Protein AF-A0A3D5BVD9-F1 (afdb_monomer_lite)

Sequence (93 aa):
MIRDKSKILLFALCLVNIFMVFKIFDEESGIPAYKDLRLKIEGVQASIDDIDAQNRQLSSEIRVLKRDEKYVQRLIKRELCYVADNEIMYIVK

Foldseek 3Di:
DVVVVVVVVVVVVVVVVVVVVVVQVPPPHHPVVVVVVVVVVVVVVVVVVVVVVVVVVVVVVVVVCVVCPVVVVVVCCPPVVDDPPPDDDDDDD

Structure (mmCIF, N/CA/C/O backbone):
data_AF-A0A3D5BVD9-F1
#
_entry.id   AF-A0A3D5BVD9-F1
#
loop_
_atom_site.group_PDB
_atom_site.id
_atom_site.type_symbol
_atom_site.label_atom_id
_atom_site.label_alt_id
_atom_site.label_comp_id
_atom_site.label_asym_id
_atom_site.label_entity_id
_atom_site.label_seq_id
_atom_site.pdbx_PDB_ins_code
_atom_site.Cartn_x
_atom_site.Cartn_y
_atom_site.Cartn_z
_atom_site.occupancy
_atom_site.B_iso_or_equiv
_atom_site.auth_seq_id
_atom_site.auth_comp_id
_atom_site.auth_asym_id
_atom_site.auth_atom_id
_atom_site.pdbx_PDB_model_num
ATOM 1 N N . MET A 1 1 ? 25.783 9.316 -59.376 1.00 47.81 1 MET A N 1
ATOM 2 C CA . MET A 1 1 ? 26.458 9.396 -58.058 1.00 47.81 1 MET A CA 1
ATOM 3 C C . MET A 1 1 ? 25.600 9.972 -56.917 1.00 47.81 1 MET A C 1
ATOM 5 O O . MET A 1 1 ? 26.022 9.884 -55.774 1.00 47.81 1 MET A O 1
ATOM 9 N N . ILE A 1 2 ? 24.408 10.542 -57.174 1.00 54.06 2 ILE A N 1
ATOM 10 C CA . ILE A 1 2 ? 23.504 11.061 -56.116 1.00 54.06 2 ILE A CA 1
ATOM 11 C C . ILE A 1 2 ? 22.648 9.935 -55.498 1.00 54.06 2 ILE A C 1
ATOM 13 O O . ILE A 1 2 ? 22.400 9.930 -54.298 1.00 54.06 2 ILE A O 1
ATOM 17 N N . ARG A 1 3 ? 22.287 8.921 -56.300 1.00 55.56 3 ARG A N 1
ATOM 18 C CA . ARG A 1 3 ? 21.415 7.802 -55.897 1.00 55.56 3 ARG A CA 1
ATOM 19 C C . ARG A 1 3 ? 22.007 6.889 -54.809 1.00 55.56 3 ARG A C 1
ATOM 21 O O . ARG A 1 3 ? 21.241 6.318 -54.044 1.00 55.56 3 ARG A O 1
ATOM 28 N N . ASP A 1 4 ? 23.334 6.784 -54.704 1.00 60.53 4 ASP A N 1
ATOM 29 C CA . ASP A 1 4 ? 23.999 6.019 -53.633 1.00 60.53 4 ASP A CA 1
ATOM 30 C C . ASP A 1 4 ? 24.043 6.776 -52.302 1.00 60.53 4 ASP A C 1
ATOM 32 O O . ASP A 1 4 ? 23.830 6.179 -51.249 1.00 60.53 4 ASP A O 1
ATOM 36 N N . LYS A 1 5 ? 24.206 8.107 -52.331 1.00 65.44 5 LYS A N 1
ATOM 37 C CA . LYS A 1 5 ? 24.187 8.933 -51.112 1.00 65.44 5 LYS A CA 1
ATOM 38 C C . LYS A 1 5 ? 22.823 8.887 -50.418 1.00 65.44 5 LYS A C 1
ATOM 40 O O . LYS A 1 5 ? 22.763 8.828 -49.194 1.00 65.44 5 LYS A O 1
ATOM 45 N N . SER A 1 6 ? 21.736 8.838 -51.192 1.00 70.94 6 SER A N 1
ATOM 46 C CA . SER A 1 6 ? 20.370 8.696 -50.669 1.00 70.94 6 SER A CA 1
ATOM 47 C C . SER A 1 6 ? 20.137 7.349 -49.979 1.00 70.94 6 SER A C 1
ATOM 49 O O . SER A 1 6 ? 19.455 7.301 -48.962 1.00 70.94 6 SER A O 1
ATOM 51 N N . LYS A 1 7 ? 20.726 6.260 -50.493 1.00 80.19 7 LYS A N 1
ATOM 52 C CA . LYS A 1 7 ? 20.629 4.929 -49.872 1.00 80.19 7 LYS A CA 1
ATOM 53 C C . LYS A 1 7 ? 21.407 4.856 -48.563 1.00 80.19 7 LYS A C 1
ATOM 55 O O . LYS A 1 7 ? 20.913 4.273 -47.609 1.00 80.19 7 LYS A O 1
ATOM 60 N N . ILE A 1 8 ? 22.583 5.482 -48.506 1.00 82.94 8 ILE A N 1
ATOM 61 C CA . ILE A 1 8 ? 23.392 5.567 -47.281 1.00 82.94 8 ILE A CA 1
ATOM 62 C C . ILE A 1 8 ? 22.663 6.392 -46.215 1.00 82.94 8 ILE A C 1
ATOM 64 O O . ILE A 1 8 ? 22.608 5.980 -45.061 1.00 82.94 8 ILE A O 1
ATOM 68 N N . LEU A 1 9 ? 22.044 7.514 -46.601 1.00 83.62 9 LEU A N 1
ATOM 69 C CA . LEU A 1 9 ? 21.216 8.320 -45.698 1.00 83.62 9 LEU A CA 1
ATOM 70 C C . LEU A 1 9 ? 19.992 7.551 -45.191 1.00 83.62 9 LEU A C 1
ATOM 72 O O . LEU A 1 9 ? 19.715 7.582 -43.997 1.00 83.62 9 LEU A O 1
ATOM 76 N N . LEU A 1 10 ? 19.291 6.827 -46.067 1.00 85.50 10 LEU A N 1
ATOM 77 C CA . LEU A 1 10 ? 18.168 5.974 -45.667 1.00 85.50 10 LEU A CA 1
ATOM 78 C C . LEU A 1 10 ? 18.616 4.850 -44.729 1.00 85.50 10 LEU A C 1
ATOM 80 O O . LEU A 1 10 ? 17.950 4.583 -43.735 1.00 85.50 10 LEU A O 1
ATOM 84 N N . PHE A 1 11 ? 19.760 4.227 -45.005 1.00 88.12 11 PHE A N 1
ATOM 85 C CA . PHE A 1 11 ? 20.313 3.176 -44.159 1.00 88.12 11 PHE A CA 1
ATOM 86 C C . PHE A 1 11 ? 20.719 3.708 -42.779 1.00 88.12 11 PHE A C 1
ATOM 88 O O . PHE A 1 11 ? 20.383 3.100 -41.767 1.00 88.12 11 PHE A O 1
ATOM 95 N N . ALA A 1 12 ? 21.362 4.878 -42.726 1.00 86.81 12 ALA A N 1
ATOM 96 C CA . ALA A 1 12 ? 21.687 5.557 -41.476 1.00 86.81 12 ALA A CA 1
ATOM 97 C C . ALA A 1 12 ? 20.421 5.934 -40.686 1.00 86.81 12 ALA A C 1
ATOM 99 O O . ALA A 1 12 ? 20.367 5.723 -39.476 1.00 86.81 12 ALA A O 1
ATOM 100 N N . LEU A 1 13 ? 19.374 6.420 -41.362 1.00 87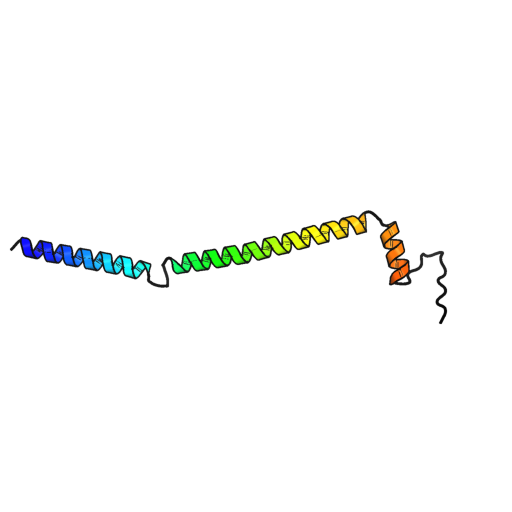.75 13 LEU A N 1
ATOM 101 C CA . LEU A 1 13 ? 18.091 6.749 -40.736 1.00 87.75 13 LEU A CA 1
ATOM 102 C C . LEU A 1 13 ? 17.384 5.501 -40.179 1.00 87.75 13 LEU A C 1
ATOM 104 O O . LEU A 1 13 ? 16.831 5.548 -39.079 1.00 87.75 13 LEU A O 1
ATOM 108 N N . CYS A 1 14 ? 17.435 4.381 -40.907 1.00 88.38 14 CYS A N 1
ATOM 109 C CA . CYS A 1 14 ? 16.941 3.087 -40.435 1.00 88.38 14 CYS A CA 1
ATOM 110 C C . CYS A 1 14 ? 17.717 2.599 -39.210 1.00 88.38 14 CYS A C 1
ATOM 112 O O . CYS A 1 14 ? 17.097 2.172 -38.240 1.00 88.38 14 CYS A O 1
ATOM 114 N N . LEU A 1 15 ? 19.048 2.702 -39.219 1.00 89.06 15 LEU A N 1
ATOM 115 C CA . LEU A 1 15 ? 19.894 2.327 -38.083 1.00 89.06 15 LEU A CA 1
ATOM 116 C C . LEU A 1 15 ? 19.560 3.139 -36.829 1.00 89.06 15 LEU A C 1
ATOM 118 O O . LEU A 1 15 ? 19.419 2.564 -35.754 1.00 89.06 15 LEU A O 1
ATOM 122 N N . VAL A 1 16 ? 19.372 4.454 -36.970 1.00 87.50 16 VAL A N 1
ATOM 123 C CA . VAL A 1 16 ? 18.982 5.330 -35.854 1.00 87.50 16 VAL A CA 1
ATOM 124 C C . VAL A 1 16 ? 17.589 4.980 -35.333 1.00 87.50 16 VAL A C 1
ATOM 126 O O . VAL A 1 16 ? 17.406 4.913 -34.123 1.00 87.50 16 VAL A O 1
ATOM 129 N N . ASN A 1 17 ? 16.620 4.705 -36.211 1.00 86.81 17 ASN A N 1
ATOM 130 C CA . ASN A 1 17 ? 15.279 4.281 -35.791 1.00 86.81 17 ASN A CA 1
ATOM 131 C C . ASN A 1 17 ? 15.311 2.958 -35.022 1.00 86.81 17 ASN A C 1
ATOM 133 O O . ASN A 1 17 ? 14.712 2.849 -33.957 1.00 86.81 17 ASN A O 1
ATOM 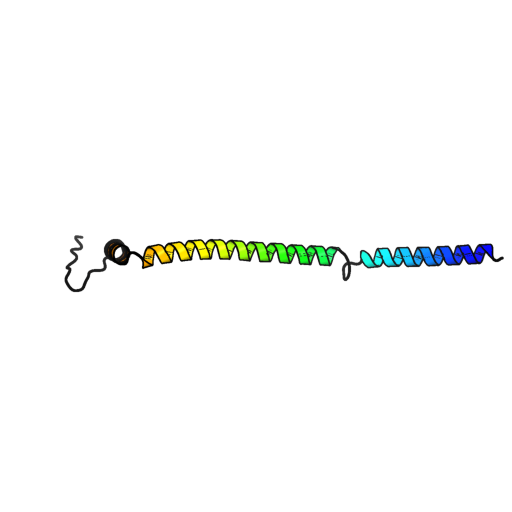137 N N . ILE A 1 18 ? 16.046 1.971 -35.535 1.00 85.25 18 ILE A N 1
ATOM 138 C CA . ILE A 1 18 ? 16.221 0.673 -34.880 1.00 85.25 18 ILE A CA 1
ATOM 139 C C . ILE A 1 18 ? 16.885 0.861 -33.514 1.00 85.25 18 ILE A C 1
ATOM 141 O O . ILE A 1 18 ? 16.403 0.321 -32.523 1.00 85.25 18 ILE A O 1
ATOM 145 N N . PHE A 1 19 ? 17.935 1.680 -33.435 1.00 83.06 19 PHE A N 1
ATOM 146 C CA . PHE A 1 19 ? 18.602 2.010 -32.178 1.00 83.06 19 PHE A CA 1
ATOM 147 C C . PHE A 1 19 ? 17.659 2.694 -31.175 1.00 83.06 19 PHE A C 1
ATOM 149 O O . PHE A 1 19 ? 17.679 2.366 -29.992 1.00 83.06 19 PHE A O 1
ATOM 156 N N . MET A 1 20 ? 16.786 3.592 -31.642 1.00 78.31 20 MET A N 1
ATOM 157 C CA . MET A 1 20 ? 15.767 4.241 -30.811 1.00 78.31 20 MET A CA 1
ATOM 158 C C . MET A 1 20 ? 14.762 3.233 -30.248 1.00 78.31 20 MET A C 1
ATOM 160 O O . MET A 1 20 ? 14.438 3.281 -29.065 1.00 78.31 20 MET A O 1
ATOM 164 N N . VAL A 1 21 ? 14.303 2.294 -31.081 1.00 77.12 21 VAL A N 1
ATOM 165 C CA . VAL A 1 21 ? 13.391 1.226 -30.657 1.00 77.12 21 VAL A CA 1
ATOM 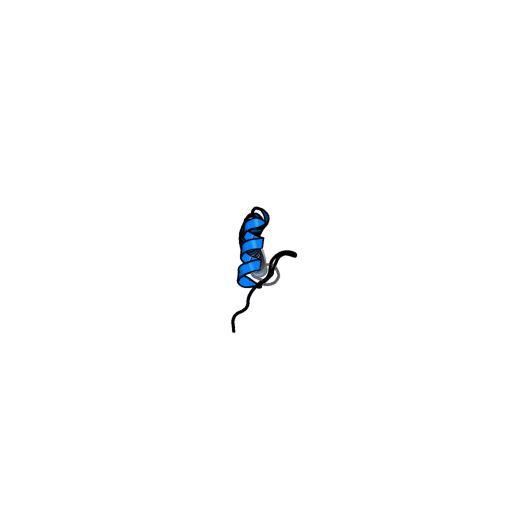166 C C . VAL A 1 21 ? 14.077 0.313 -29.644 1.00 77.12 21 VAL A C 1
ATOM 168 O O . VAL A 1 21 ? 13.497 0.046 -28.599 1.00 77.12 21 VAL A O 1
ATOM 171 N N . PHE A 1 22 ? 15.325 -0.100 -29.879 1.00 74.31 22 PHE A N 1
ATOM 172 C CA . PHE A 1 22 ? 16.084 -0.896 -28.907 1.00 74.31 22 PHE A CA 1
ATOM 173 C C . PHE A 1 22 ? 16.281 -0.168 -27.577 1.00 74.31 22 PHE A C 1
ATOM 175 O O . PHE A 1 22 ? 16.150 -0.788 -26.529 1.00 74.31 22 PHE A O 1
ATOM 182 N N . LYS A 1 23 ? 16.511 1.150 -27.600 1.00 71.00 23 LYS A N 1
ATOM 183 C CA . LYS A 1 23 ? 16.608 1.959 -26.380 1.00 71.00 23 LYS A CA 1
ATOM 184 C C . LYS A 1 23 ? 15.306 2.017 -25.576 1.00 71.00 23 LYS A C 1
ATOM 186 O O . LYS A 1 23 ? 15.367 2.093 -24.358 1.00 71.00 23 LYS A O 1
ATOM 191 N N . ILE A 1 24 ? 14.144 1.929 -26.226 1.00 65.75 24 ILE A N 1
ATOM 192 C CA . ILE A 1 24 ? 12.834 1.837 -25.550 1.00 65.75 24 ILE A CA 1
ATOM 193 C C . ILE A 1 24 ? 12.639 0.471 -24.869 1.00 65.75 24 ILE A C 1
ATOM 195 O O . ILE A 1 24 ? 11.894 0.371 -23.893 1.00 65.75 24 ILE A O 1
ATOM 199 N N . PHE A 1 25 ? 13.302 -0.574 -25.370 1.00 64.69 25 PHE A N 1
ATOM 200 C CA . PHE A 1 25 ? 13.324 -1.901 -24.748 1.00 64.69 25 PHE A CA 1
ATOM 201 C C . PHE A 1 25 ? 14.410 -2.051 -23.670 1.00 64.69 25 PHE A C 1
ATOM 203 O O . PHE A 1 25 ? 14.386 -3.043 -22.947 1.00 64.69 25 PHE A O 1
ATOM 210 N N . ASP A 1 26 ? 15.331 -1.090 -23.552 1.00 59.94 26 ASP A N 1
ATOM 211 C CA . ASP A 1 26 ? 16.424 -1.110 -22.580 1.00 59.94 26 ASP A CA 1
ATOM 212 C C . ASP A 1 26 ? 15.865 -0.900 -21.159 1.00 59.94 26 ASP A C 1
ATOM 214 O O . ASP A 1 26 ? 15.109 0.036 -20.871 1.00 59.94 26 ASP A O 1
ATOM 218 N N . GLU A 1 27 ? 16.226 -1.827 -20.281 1.00 51.97 27 GLU A N 1
ATOM 219 C CA . GLU A 1 27 ? 15.580 -2.172 -19.008 1.00 51.97 27 GLU A CA 1
ATOM 220 C C . GLU A 1 27 ? 15.541 -1.021 -17.981 1.00 51.97 27 GLU A C 1
ATOM 222 O O . GLU A 1 27 ? 14.682 -0.991 -17.103 1.00 51.97 27 GLU A O 1
ATOM 227 N N . GLU A 1 28 ? 16.408 -0.016 -18.138 1.00 55.19 28 GLU A N 1
ATOM 228 C CA . GLU A 1 28 ? 16.505 1.145 -17.243 1.00 55.19 28 GLU A CA 1
ATOM 229 C C . GLU A 1 28 ? 15.516 2.284 -17.549 1.00 55.19 28 GLU A C 1
ATOM 231 O O . GLU A 1 28 ? 15.293 3.138 -16.691 1.00 55.19 28 GLU A O 1
ATOM 236 N N . SER A 1 29 ? 14.922 2.348 -18.749 1.00 53.00 29 SER A N 1
ATOM 237 C CA . SER A 1 29 ? 14.098 3.511 -19.158 1.00 53.00 29 SER A CA 1
ATOM 238 C C . SER A 1 29 ? 12.823 3.180 -19.950 1.00 53.00 29 SER A C 1
ATOM 240 O O . SER A 1 29 ? 12.129 4.087 -20.415 1.00 53.00 29 SER A O 1
ATOM 242 N N . GLY A 1 30 ? 12.476 1.895 -20.071 1.00 60.03 30 GLY A N 1
ATOM 243 C CA . GLY A 1 30 ? 11.352 1.408 -20.876 1.00 60.03 30 GLY A CA 1
ATOM 244 C C . GLY A 1 30 ? 10.065 1.015 -20.131 1.00 60.03 30 GLY A C 1
ATOM 245 O O . GLY A 1 30 ? 9.993 0.941 -18.905 1.00 60.03 30 GLY A O 1
ATOM 246 N N . ILE A 1 31 ? 9.050 0.664 -20.937 1.00 57.16 31 ILE A N 1
ATOM 247 C CA . ILE A 1 31 ? 7.712 0.116 -20.603 1.00 57.16 31 ILE A CA 1
ATOM 248 C C . ILE A 1 31 ? 7.664 -0.859 -19.397 1.00 57.16 31 ILE A C 1
ATOM 250 O O . ILE A 1 31 ? 6.702 -0.761 -18.624 1.00 57.16 31 ILE A O 1
ATOM 254 N N . PRO A 1 32 ? 8.629 -1.782 -19.180 1.00 63.12 32 PRO A N 1
ATOM 255 C CA . PRO A 1 32 ? 8.634 -2.642 -17.990 1.00 63.12 32 PRO A CA 1
ATOM 256 C C . PRO A 1 32 ? 8.678 -1.873 -16.660 1.00 63.12 32 PRO A C 1
ATOM 258 O O . PRO A 1 32 ? 7.926 -2.224 -15.754 1.00 63.12 32 PRO A O 1
ATOM 261 N N . ALA A 1 33 ? 9.423 -0.766 -16.557 1.00 63.00 33 ALA A N 1
ATOM 262 C CA . ALA A 1 33 ? 9.481 0.036 -15.329 1.00 63.00 33 ALA A CA 1
ATOM 263 C C . ALA A 1 33 ? 8.121 0.672 -14.981 1.00 63.00 33 ALA A C 1
ATOM 265 O O . ALA A 1 33 ? 7.739 0.771 -13.814 1.00 63.00 33 ALA A O 1
ATOM 266 N N . TYR A 1 34 ? 7.344 1.053 -16.000 1.00 63.34 34 TYR A N 1
ATOM 267 C CA . TYR A 1 34 ? 5.988 1.570 -15.811 1.00 63.34 34 TYR A CA 1
ATOM 268 C C . TYR A 1 34 ? 5.013 0.470 -15.367 1.00 63.34 34 TYR A C 1
ATOM 270 O O . TYR A 1 34 ? 4.106 0.713 -14.568 1.00 63.34 34 TYR A O 1
ATOM 278 N N . LYS A 1 35 ? 5.215 -0.760 -1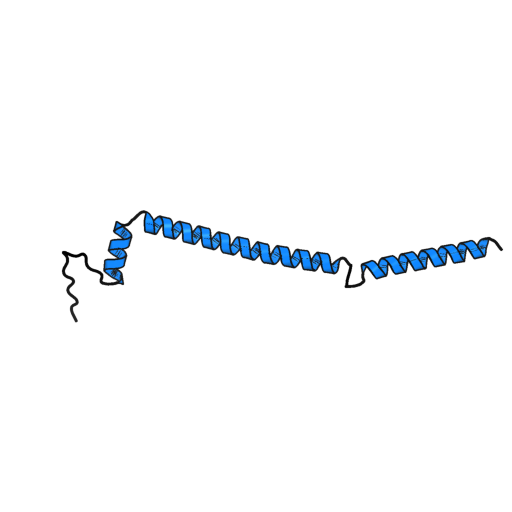5.852 1.00 65.81 35 LYS A N 1
ATOM 279 C CA . LYS A 1 35 ? 4.412 -1.922 -15.463 1.00 65.81 35 LYS A CA 1
ATOM 280 C C . LYS A 1 35 ? 4.696 -2.342 -14.019 1.00 65.81 35 LYS A C 1
ATOM 282 O O . LYS A 1 35 ? 3.748 -2.575 -13.273 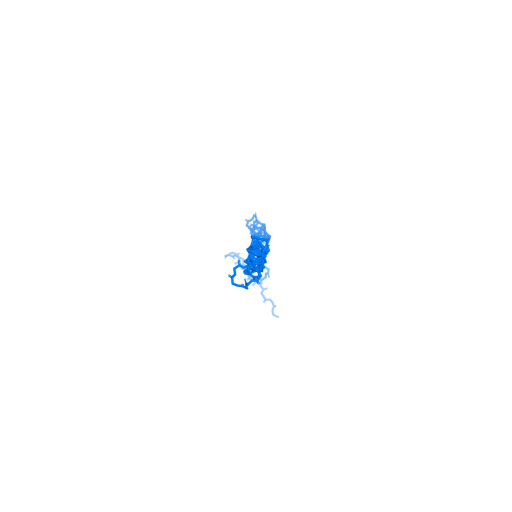1.00 65.81 35 LYS A O 1
ATOM 287 N N . ASP A 1 36 ? 5.959 -2.341 -13.604 1.00 68.12 36 ASP A N 1
ATOM 288 C CA . ASP A 1 36 ? 6.358 -2.628 -12.222 1.00 68.12 36 ASP A CA 1
ATOM 289 C C . ASP A 1 36 ? 5.878 -1.553 -11.246 1.00 68.12 36 ASP A C 1
ATOM 291 O O . ASP A 1 36 ? 5.421 -1.864 -10.143 1.00 68.12 36 ASP A O 1
ATOM 295 N N . LEU A 1 37 ? 5.918 -0.281 -11.655 1.00 69.38 37 LEU A N 1
ATOM 296 C CA . LEU A 1 37 ? 5.376 0.809 -10.849 1.00 69.38 37 LEU A CA 1
ATOM 297 C C . LEU A 1 37 ? 3.861 0.666 -10.673 1.00 69.38 37 LEU A C 1
ATOM 299 O O . LEU A 1 37 ? 3.351 0.823 -9.564 1.00 69.38 37 LEU A O 1
ATOM 303 N N . ARG A 1 38 ? 3.141 0.310 -11.741 1.00 70.44 38 ARG A N 1
ATOM 304 C CA . ARG A 1 38 ? 1.695 0.080 -11.678 1.00 70.44 38 ARG A CA 1
ATOM 305 C C . ARG A 1 38 ? 1.336 -1.115 -10.793 1.00 70.44 38 ARG A C 1
ATOM 307 O O . ARG A 1 38 ? 0.416 -1.000 -9.990 1.00 70.44 38 ARG A O 1
ATOM 314 N N . LEU A 1 39 ? 2.091 -2.211 -10.876 1.00 71.62 39 LEU A N 1
ATOM 315 C CA . LEU A 1 39 ? 1.904 -3.378 -10.007 1.00 71.62 39 LEU A CA 1
ATOM 316 C C . LEU A 1 39 ? 2.130 -3.038 -8.528 1.00 71.62 39 LEU A C 1
ATOM 318 O O . LEU A 1 39 ? 1.363 -3.477 -7.673 1.00 71.62 39 LEU A O 1
ATOM 322 N N . LYS A 1 40 ? 3.139 -2.216 -8.211 1.00 70.50 40 LYS A N 1
ATOM 323 C CA . LYS A 1 40 ? 3.361 -1.736 -6.837 1.00 70.50 40 LYS A CA 1
ATOM 324 C C . LYS A 1 40 ? 2.207 -0.871 -6.334 1.00 70.50 40 LYS A C 1
ATOM 326 O O . LYS A 1 40 ? 1.796 -1.032 -5.189 1.00 70.50 40 LYS A O 1
ATOM 331 N N . ILE A 1 41 ? 1.673 0.016 -7.174 1.00 72.19 41 ILE A N 1
ATOM 332 C CA . ILE A 1 41 ? 0.531 0.868 -6.812 1.00 72.19 41 ILE A CA 1
ATOM 333 C C . ILE A 1 41 ? -0.719 0.018 -6.556 1.00 72.19 41 ILE A C 1
ATOM 335 O O . ILE A 1 41 ? -1.376 0.206 -5.536 1.00 72.19 41 ILE A O 1
ATOM 339 N N . GLU A 1 42 ? -1.017 -0.949 -7.427 1.00 72.38 42 GLU A N 1
ATOM 340 C CA . GLU A 1 42 ? -2.168 -1.846 -7.254 1.00 72.38 42 GLU A CA 1
ATOM 341 C C . GLU A 1 42 ? -2.038 -2.707 -5.981 1.00 72.38 42 GLU A C 1
ATOM 343 O O . GLU A 1 42 ? -3.009 -2.852 -5.240 1.00 72.38 42 GLU A O 1
ATOM 348 N N . GLY A 1 43 ? -0.837 -3.202 -5.656 1.00 76.94 43 GLY A N 1
ATOM 349 C CA . GLY A 1 43 ? -0.600 -3.968 -4.424 1.00 76.94 43 GLY A CA 1
ATOM 350 C C . GLY A 1 43 ? -0.748 -3.145 -3.137 1.00 76.94 43 GLY A C 1
ATOM 351 O O . GLY A 1 43 ? -1.307 -3.624 -2.146 1.00 76.94 43 GLY A O 1
ATOM 352 N N . VAL A 1 44 ? -0.291 -1.889 -3.150 1.00 76.19 44 VAL A N 1
ATOM 353 C CA . VAL A 1 44 ? -0.456 -0.974 -2.008 1.00 76.19 44 VAL A CA 1
ATOM 354 C C . VAL A 1 44 ? -1.922 -0.576 -1.846 1.00 76.19 44 VAL A C 1
ATOM 356 O O . VAL A 1 44 ? -2.423 -0.585 -0.725 1.00 76.19 44 VAL A O 1
ATOM 359 N N . GLN A 1 45 ? -2.632 -0.302 -2.943 1.00 78.56 45 GLN A N 1
ATOM 360 C CA . GLN A 1 45 ? -4.053 0.040 -2.889 1.00 78.56 45 GLN A CA 1
ATOM 361 C C . GLN A 1 45 ? -4.892 -1.111 -2.320 1.00 78.56 45 GLN A C 1
ATOM 363 O O . GLN A 1 45 ? -5.716 -0.881 -1.442 1.00 78.56 45 GLN A O 1
ATOM 368 N N . ALA A 1 46 ? -4.620 -2.352 -2.732 1.00 78.31 46 ALA A N 1
ATOM 369 C CA . ALA A 1 46 ? -5.301 -3.524 -2.182 1.00 78.31 46 ALA A CA 1
ATOM 370 C C . ALA A 1 46 ? -5.081 -3.674 -0.664 1.00 78.31 46 ALA A C 1
ATOM 372 O O . ALA A 1 46 ? -6.004 -4.027 0.066 1.00 78.31 46 ALA A O 1
ATOM 373 N N . SER A 1 47 ? -3.874 -3.363 -0.178 1.00 77.31 47 SER A N 1
ATOM 374 C CA . SER A 1 47 ? -3.571 -3.389 1.260 1.00 77.31 47 SER A CA 1
ATOM 375 C C . SER A 1 47 ? -4.324 -2.300 2.030 1.00 77.31 47 SER A C 1
ATOM 377 O O . SER A 1 47 ? -4.790 -2.541 3.140 1.00 77.31 47 SER A O 1
ATOM 379 N N . ILE A 1 48 ? -4.461 -1.105 1.447 1.00 80.31 48 ILE A N 1
ATOM 380 C CA . ILE A 1 48 ? -5.231 -0.005 2.045 1.00 80.31 48 ILE A CA 1
ATOM 381 C C . ILE A 1 48 ? -6.709 -0.389 2.142 1.00 80.31 48 ILE A C 1
ATOM 383 O O . ILE A 1 48 ? -7.310 -0.225 3.201 1.00 80.31 48 ILE A O 1
ATOM 387 N N . ASP A 1 49 ? -7.273 -0.947 1.071 1.00 84.38 49 ASP A N 1
ATOM 388 C CA . ASP A 1 49 ? -8.688 -1.312 1.020 1.00 84.38 49 ASP A CA 1
ATOM 389 C C . ASP A 1 49 ? -9.039 -2.410 2.044 1.00 84.38 49 ASP A C 1
ATOM 391 O O . ASP A 1 49 ? -10.096 -2.347 2.681 1.00 84.38 49 ASP A O 1
ATOM 395 N N . ASP A 1 50 ? -8.142 -3.383 2.248 1.00 86.62 50 ASP A N 1
ATOM 396 C CA . ASP A 1 50 ? -8.295 -4.433 3.263 1.00 86.62 50 ASP A CA 1
ATOM 397 C C . ASP A 1 50 ? -8.240 -3.861 4.691 1.00 86.62 50 ASP A C 1
ATOM 399 O O . ASP A 1 50 ? -9.129 -4.117 5.508 1.00 86.62 50 ASP A O 1
ATOM 403 N N . ILE A 1 51 ? -7.258 -3.000 4.979 1.00 85.06 51 ILE A N 1
ATOM 404 C CA . ILE A 1 51 ? -7.131 -2.335 6.285 1.00 85.06 51 ILE A CA 1
ATOM 405 C C . ILE A 1 51 ? -8.347 -1.445 6.569 1.00 85.06 51 ILE A C 1
ATOM 407 O O . ILE A 1 51 ? -8.864 -1.436 7.688 1.00 85.06 51 ILE A O 1
ATOM 411 N N . ASP A 1 52 ? -8.853 -0.722 5.572 1.00 86.12 52 ASP A N 1
ATOM 412 C CA . ASP A 1 52 ? -10.050 0.107 5.712 1.00 86.12 52 ASP A CA 1
ATOM 413 C C . ASP A 1 52 ? -11.310 -0.728 5.971 1.00 86.12 52 ASP A C 1
ATOM 415 O O . ASP A 1 52 ? -12.176 -0.325 6.757 1.00 86.12 52 ASP A O 1
ATOM 419 N N . ALA A 1 53 ? -11.432 -1.901 5.345 1.00 84.62 53 ALA A N 1
ATOM 420 C CA . ALA A 1 53 ? -12.522 -2.830 5.624 1.00 84.62 53 ALA A CA 1
ATOM 421 C C . ALA A 1 53 ? -12.464 -3.340 7.073 1.00 84.62 53 ALA A C 1
ATOM 423 O O . ALA A 1 53 ? -13.472 -3.260 7.786 1.00 84.62 53 ALA A O 1
ATOM 424 N N . GLN A 1 54 ? -11.285 -3.767 7.534 1.00 84.62 54 GLN A N 1
ATOM 425 C CA . GLN A 1 54 ? -11.067 -4.206 8.914 1.00 84.62 54 GLN A CA 1
ATOM 426 C C . GLN A 1 54 ? -11.346 -3.081 9.922 1.00 84.62 54 GLN A C 1
ATOM 428 O O . GLN A 1 54 ? -12.061 -3.285 10.905 1.00 84.62 54 GLN A O 1
ATOM 433 N N . ASN A 1 55 ? -10.873 -1.862 9.652 1.00 82.38 55 ASN A N 1
ATOM 434 C CA . ASN A 1 55 ? -11.121 -0.695 10.500 1.00 82.38 55 ASN A CA 1
ATOM 435 C C . ASN A 1 55 ? -12.608 -0.359 10.611 1.00 82.38 55 ASN A C 1
ATOM 437 O O . ASN A 1 55 ? -13.086 -0.026 11.700 1.00 82.38 55 ASN A O 1
ATOM 441 N N . ARG A 1 56 ? -13.363 -0.440 9.507 1.00 81.31 56 ARG A N 1
ATOM 442 C CA . ARG A 1 56 ? -14.817 -0.216 9.524 1.00 81.31 56 ARG A CA 1
ATOM 443 C C . ARG A 1 56 ? -15.536 -1.272 10.354 1.00 81.31 56 ARG A C 1
ATOM 445 O O . ARG A 1 56 ? -16.402 -0.909 11.154 1.00 81.31 56 ARG A O 1
ATOM 452 N N . GLN A 1 57 ? -15.166 -2.542 10.199 1.00 84.31 57 GLN A N 1
ATOM 453 C CA . GLN A 1 57 ? -15.738 -3.628 10.989 1.00 84.31 57 GLN A CA 1
ATOM 454 C C . GLN A 1 57 ? -15.447 -3.425 12.480 1.00 84.31 57 GLN A C 1
ATOM 456 O O . GLN A 1 57 ? -16.382 -3.350 13.279 1.00 84.31 57 GLN A O 1
ATOM 461 N N . LEU A 1 58 ? -14.185 -3.205 12.846 1.00 81.94 58 LEU A N 1
ATOM 462 C CA . LEU A 1 58 ? -13.779 -3.000 14.235 1.00 81.94 58 LEU A CA 1
ATOM 463 C C . LEU A 1 58 ? -14.436 -1.754 14.847 1.00 81.94 58 LEU A C 1
ATOM 465 O O . LEU A 1 58 ? -14.924 -1.779 15.974 1.00 81.94 58 LEU A O 1
ATOM 469 N N . SER A 1 59 ? -14.541 -0.666 14.082 1.00 80.25 59 SER A N 1
ATOM 470 C CA . SER A 1 59 ? -15.239 0.549 14.518 1.00 80.25 59 SER A CA 1
ATOM 471 C C . SER A 1 59 ? -16.730 0.309 14.760 1.00 80.25 59 SER A C 1
ATOM 473 O O . SER A 1 59 ? -17.322 0.926 15.651 1.00 80.25 59 SER A O 1
ATOM 475 N N . SER A 1 60 ? -17.356 -0.577 13.980 1.00 79.44 60 SER A N 1
ATOM 476 C CA . SER A 1 60 ? -18.750 -0.971 14.190 1.00 79.44 60 SER A CA 1
ATOM 477 C C . SER A 1 60 ? -18.913 -1.796 15.471 1.00 79.44 60 SER A C 1
ATOM 479 O O . SER A 1 60 ? -19.810 -1.506 16.263 1.00 79.44 60 SER A O 1
ATOM 481 N N . GLU A 1 61 ? -17.989 -2.721 15.741 1.00 77.44 61 GLU A N 1
ATOM 482 C CA . GLU A 1 61 ? -17.964 -3.529 16.963 1.00 77.44 61 GLU A CA 1
ATOM 483 C C . GLU A 1 61 ? -17.747 -2.655 18.204 1.00 77.44 61 GLU A C 1
ATOM 485 O O . GLU A 1 61 ? -18.511 -2.740 19.165 1.00 77.44 61 GLU A O 1
ATOM 490 N N . ILE A 1 62 ? -16.792 -1.718 18.155 1.00 76.81 62 ILE A N 1
ATOM 491 C CA . ILE A 1 62 ? -16.561 -0.734 19.224 1.00 76.81 62 ILE A CA 1
ATOM 492 C C . ILE A 1 62 ? -17.814 0.109 19.468 1.00 76.81 62 ILE A C 1
ATOM 494 O O . ILE A 1 62 ? -18.139 0.411 20.615 1.00 76.81 62 ILE A O 1
ATOM 498 N N . ARG A 1 63 ? -18.542 0.501 18.416 1.00 76.81 63 ARG A N 1
ATOM 499 C CA . ARG A 1 63 ? -19.782 1.276 18.562 1.00 76.81 63 ARG A CA 1
ATOM 500 C C . ARG A 1 63 ? -20.878 0.468 19.251 1.00 76.81 63 ARG A C 1
ATOM 502 O O . ARG A 1 63 ? -21.600 1.037 20.067 1.00 76.81 63 ARG A O 1
ATOM 509 N N . VAL A 1 64 ?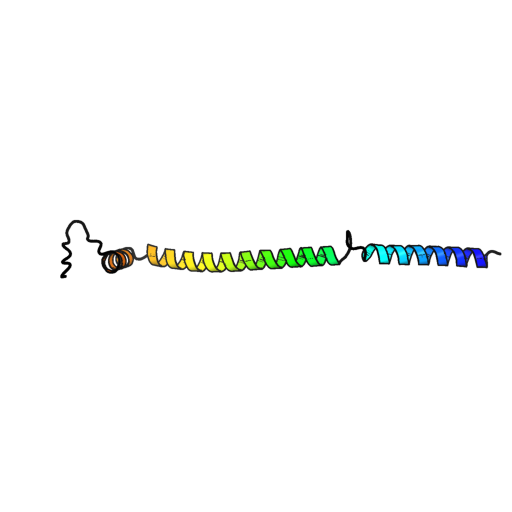 -21.004 -0.819 18.935 1.00 72.25 64 VAL A N 1
ATOM 510 C CA . VAL A 1 64 ? -21.944 -1.729 19.606 1.00 72.25 64 VAL A CA 1
ATOM 511 C C . VAL A 1 64 ? -21.556 -1.899 21.075 1.00 72.25 64 VAL A C 1
ATOM 513 O O . VAL A 1 64 ? -22.396 -1.688 21.945 1.00 72.25 64 VAL A O 1
ATOM 516 N N . LEU A 1 65 ? -20.276 -2.162 21.354 1.00 69.50 65 LEU A N 1
ATOM 517 C CA . LEU A 1 65 ? -19.741 -2.277 22.714 1.00 69.50 65 LEU A CA 1
ATOM 518 C C . LEU A 1 65 ? -19.951 -0.991 23.528 1.00 69.50 65 LEU A C 1
ATOM 520 O O . LEU A 1 65 ? -20.385 -1.052 24.672 1.00 69.50 65 LEU A O 1
ATOM 524 N N . LYS A 1 66 ? -19.706 0.186 22.937 1.00 66.06 66 LYS A N 1
ATOM 525 C CA . LYS A 1 66 ? -19.900 1.482 23.609 1.00 66.06 66 LYS A CA 1
ATOM 526 C C . LYS A 1 66 ? -21.362 1.856 23.831 1.00 66.06 66 LYS A C 1
ATOM 528 O O . LYS A 1 66 ? -21.645 2.601 24.761 1.00 66.06 66 LYS A O 1
ATOM 533 N N . ARG A 1 67 ? -22.288 1.424 22.967 1.00 65.38 67 ARG A N 1
ATOM 534 C CA . ARG A 1 67 ? -23.708 1.795 23.098 1.00 65.38 67 ARG A CA 1
ATOM 535 C C . ARG A 1 67 ? -24.416 1.073 24.236 1.00 65.38 67 ARG A C 1
ATOM 537 O O . ARG A 1 67 ? -25.442 1.571 24.689 1.00 65.38 67 ARG A O 1
ATOM 544 N N . ASP A 1 68 ? -23.900 -0.068 24.680 1.00 64.69 68 ASP A N 1
ATOM 545 C CA . ASP A 1 68 ? -24.549 -0.886 25.699 1.00 64.69 68 ASP A CA 1
ATOM 546 C C . ASP A 1 68 ? -23.595 -1.158 26.873 1.00 64.69 68 ASP A C 1
ATOM 548 O O . ASP A 1 68 ? -23.080 -2.258 27.069 1.00 64.69 68 ASP A O 1
ATOM 552 N N . GLU A 1 69 ? -23.368 -0.125 27.691 1.00 64.94 69 GLU A N 1
ATOM 553 C CA . GLU A 1 69 ? -22.624 -0.219 28.959 1.00 64.94 69 GLU A CA 1
ATOM 554 C C . GLU A 1 69 ? -23.162 -1.332 29.874 1.00 64.94 69 GLU A C 1
ATOM 556 O O . GLU A 1 69 ? -22.394 -2.004 30.564 1.00 64.94 69 GLU A O 1
ATOM 561 N N . LYS A 1 70 ? -24.479 -1.588 29.841 1.00 65.81 70 LYS A N 1
ATOM 562 C CA . LYS A 1 70 ? -25.106 -2.677 30.603 1.00 65.81 70 LYS A CA 1
ATOM 563 C C . LYS A 1 70 ? -24.729 -4.049 30.044 1.00 65.81 70 LYS A C 1
ATOM 565 O O . LYS A 1 70 ? -24.567 -4.996 30.812 1.00 65.81 70 LYS A O 1
ATOM 570 N N . TYR A 1 71 ? -24.584 -4.189 28.728 1.00 65.25 71 TYR A N 1
ATOM 571 C CA . TYR A 1 71 ? -24.057 -5.405 28.107 1.00 65.25 71 TYR A CA 1
ATOM 572 C C . TYR A 1 71 ? -22.586 -5.637 28.461 1.00 65.25 71 TYR A C 1
ATOM 574 O O . TYR A 1 71 ? -22.242 -6.748 28.864 1.00 65.25 71 TYR A O 1
ATOM 582 N N . VAL A 1 72 ? -21.751 -4.596 28.419 1.00 67.62 72 VAL A N 1
ATOM 583 C CA . VAL A 1 72 ? -20.333 -4.686 28.808 1.00 67.62 72 VAL A CA 1
ATOM 584 C C . VAL A 1 72 ? -20.184 -5.067 30.283 1.00 67.62 72 VAL A C 1
ATOM 586 O O . VAL A 1 72 ? -19.428 -5.983 30.597 1.00 67.62 72 VAL A O 1
ATOM 589 N N . GLN A 1 73 ? -20.966 -4.467 31.187 1.00 68.25 73 GLN A N 1
ATOM 590 C CA . GLN A 1 73 ? -20.989 -4.874 32.597 1.00 68.25 73 GLN A CA 1
ATOM 591 C C . GLN A 1 73 ? -21.390 -6.342 32.780 1.00 68.25 73 GLN A C 1
ATOM 593 O O . GLN A 1 73 ? -20.759 -7.047 33.563 1.00 68.25 73 GLN A O 1
ATOM 598 N N . ARG A 1 74 ? -22.412 -6.833 32.065 1.00 69.69 74 ARG A N 1
ATOM 599 C CA . ARG A 1 74 ? -22.815 -8.251 32.137 1.00 69.69 74 ARG A CA 1
ATOM 600 C C . ARG A 1 74 ? -21.721 -9.191 31.632 1.00 69.69 74 ARG A C 1
ATOM 602 O O . ARG A 1 74 ? -21.509 -10.239 32.236 1.00 69.69 74 ARG A O 1
ATOM 609 N N . LEU A 1 75 ? -21.035 -8.822 30.551 1.00 70.62 75 LEU A N 1
ATOM 610 C CA . LEU A 1 75 ? -19.957 -9.621 29.971 1.00 70.62 75 LEU A CA 1
ATOM 611 C C . LEU A 1 75 ? -18.744 -9.687 30.908 1.00 70.62 75 LEU A C 1
ATOM 613 O O . LEU A 1 75 ? -18.253 -10.773 31.192 1.00 70.62 75 LEU A O 1
ATOM 617 N N . ILE A 1 76 ? -18.322 -8.544 31.456 1.00 72.50 76 ILE A N 1
ATOM 618 C CA . ILE A 1 76 ? -17.212 -8.450 32.415 1.00 72.50 76 ILE A CA 1
ATOM 619 C C . ILE A 1 76 ? -17.527 -9.226 33.705 1.00 72.50 76 ILE A C 1
ATOM 621 O O . ILE A 1 76 ? -16.678 -9.963 34.202 1.00 72.50 76 ILE A O 1
ATOM 625 N N . LYS A 1 77 ? -18.763 -9.143 34.216 1.00 71.69 77 LYS A N 1
ATOM 626 C CA . LYS A 1 77 ? -19.207 -9.938 35.375 1.00 71.69 77 LYS A CA 1
ATOM 627 C C . LYS A 1 77 ? -19.156 -11.450 35.116 1.00 71.69 77 LYS A C 1
ATOM 629 O O . LYS A 1 77 ? -18.848 -12.209 36.029 1.00 71.69 77 LYS A O 1
ATOM 634 N N . ARG A 1 78 ? -19.464 -11.892 33.889 1.00 66.06 78 ARG A N 1
ATOM 635 C CA . ARG A 1 78 ? -19.509 -13.317 33.518 1.00 66.06 78 ARG A CA 1
ATOM 636 C C . ARG A 1 78 ? -18.130 -13.906 33.221 1.00 66.06 78 ARG A C 1
ATOM 638 O O . ARG A 1 78 ? -17.834 -14.983 33.716 1.00 66.06 78 ARG A O 1
ATOM 645 N N . GLU A 1 79 ? -17.328 -13.228 32.406 1.00 69.56 79 GLU A N 1
ATOM 646 C CA . GLU A 1 79 ? -16.056 -13.765 31.892 1.00 69.56 79 GLU A CA 1
ATOM 647 C C . GLU A 1 79 ? -14.865 -13.455 32.803 1.00 69.56 79 GLU A C 1
ATOM 649 O O . GLU A 1 79 ? -13.924 -14.237 32.886 1.00 69.56 79 GLU A O 1
ATOM 654 N N . LEU A 1 80 ? -14.891 -12.316 33.500 1.00 69.50 80 LEU A N 1
ATOM 655 C CA . LEU A 1 80 ? -13.762 -11.854 34.313 1.00 69.50 80 LEU A CA 1
ATOM 656 C C . LEU A 1 80 ? -14.028 -11.975 35.821 1.00 69.50 80 LEU A C 1
ATOM 658 O O . LEU A 1 80 ? -13.212 -11.505 36.610 1.00 69.50 80 LEU A O 1
ATOM 662 N N . CYS A 1 81 ? -15.155 -12.576 36.230 1.00 64.44 81 CYS A N 1
ATOM 663 C CA . CYS A 1 81 ? -15.573 -12.703 37.635 1.00 64.44 81 CYS A CA 1
ATOM 664 C C . CYS A 1 81 ? -15.519 -11.370 38.410 1.00 64.44 81 CYS A C 1
ATOM 666 O O . CYS A 1 81 ? -15.240 -11.340 39.608 1.00 64.44 81 CYS A O 1
ATOM 668 N N . TYR A 1 82 ? -15.749 -10.252 37.718 1.00 65.88 82 TYR A N 1
ATOM 669 C CA . TYR A 1 82 ? -15.765 -8.927 38.331 1.00 65.88 82 TYR A CA 1
ATOM 670 C C . TYR A 1 82 ? -17.083 -8.704 39.064 1.00 65.88 82 TYR A C 1
ATOM 672 O O . TYR A 1 82 ? -18.148 -9.091 38.588 1.00 65.88 82 TYR A O 1
ATOM 680 N N . VAL A 1 83 ? -17.017 -8.035 40.209 1.00 62.41 83 VAL A N 1
ATOM 681 C CA . VAL A 1 83 ? -18.161 -7.801 41.092 1.00 62.41 83 VAL A CA 1
ATOM 682 C C . VAL A 1 83 ? -18.246 -6.303 41.373 1.00 62.41 83 VAL A C 1
ATOM 684 O O . VAL A 1 83 ? -17.215 -5.650 41.511 1.00 62.41 83 VAL A O 1
ATOM 687 N N . ALA A 1 84 ? -19.454 -5.735 41.378 1.00 63.53 84 ALA A N 1
ATOM 688 C CA . ALA A 1 84 ? -19.637 -4.327 41.741 1.00 63.53 84 ALA A CA 1
ATOM 689 C C . ALA A 1 84 ? -19.417 -4.135 43.253 1.00 63.53 84 ALA A C 1
ATOM 691 O O . ALA A 1 84 ? -19.580 -5.093 44.006 1.00 63.53 84 ALA A O 1
ATOM 692 N N . ASP A 1 85 ? -19.131 -2.907 43.702 1.00 58.78 85 ASP A N 1
ATOM 693 C CA . ASP A 1 85 ? -18.756 -2.596 45.099 1.00 58.78 85 ASP A CA 1
ATOM 694 C C . ASP A 1 85 ? -19.731 -3.129 46.178 1.00 58.78 85 ASP A C 1
ATOM 696 O O . ASP A 1 85 ? -19.335 -3.301 47.327 1.00 58.78 85 ASP A O 1
ATOM 700 N N . ASN A 1 86 ? -20.985 -3.435 45.813 1.00 63.97 86 ASN A N 1
ATOM 701 C CA . ASN A 1 86 ? -22.041 -3.927 46.710 1.00 63.97 86 ASN A CA 1
ATOM 702 C C . ASN A 1 86 ? -22.563 -5.346 46.383 1.00 63.97 86 ASN A C 1
ATOM 704 O O . ASN A 1 86 ? -23.649 -5.714 46.830 1.00 63.97 86 ASN A O 1
ATOM 708 N N . GLU A 1 87 ? -21.848 -6.151 45.595 1.00 62.31 87 GLU A N 1
ATOM 709 C CA . GLU A 1 87 ? -22.228 -7.543 45.303 1.00 62.31 87 GLU A CA 1
ATOM 710 C C . GLU A 1 87 ? -21.185 -8.525 45.872 1.00 62.31 87 GLU A C 1
ATOM 712 O O . GLU A 1 87 ? -20.008 -8.201 46.000 1.00 62.31 87 GLU A O 1
ATOM 717 N N . ILE A 1 88 ? -21.611 -9.739 46.238 1.00 63.38 88 ILE A N 1
ATOM 718 C CA . ILE A 1 88 ? -20.733 -10.786 46.785 1.00 63.38 88 ILE A CA 1
ATOM 719 C C . ILE A 1 88 ? -20.800 -11.989 45.842 1.00 63.38 88 ILE A C 1
ATOM 721 O O . ILE A 1 88 ? -21.873 -12.555 45.632 1.00 63.38 88 ILE A O 1
ATOM 725 N N . MET A 1 89 ? -19.665 -12.372 45.252 1.00 65.62 89 MET A N 1
ATOM 726 C CA . MET A 1 89 ? -19.580 -13.516 44.340 1.00 65.62 89 MET A CA 1
ATOM 727 C C . MET A 1 89 ? -19.157 -14.775 45.095 1.00 65.62 89 MET A C 1
ATOM 729 O O . MET A 1 89 ? -18.072 -14.838 45.669 1.00 65.62 89 MET A O 1
ATOM 733 N N . TYR A 1 90 ? -20.013 -15.796 45.072 1.00 58.75 90 TYR A N 1
ATOM 734 C CA . TYR A 1 90 ? -19.717 -17.106 45.644 1.00 58.75 90 TYR A CA 1
ATOM 735 C C . TYR A 1 90 ? -19.035 -17.987 44.594 1.00 58.75 90 TYR A C 1
ATOM 737 O O . TYR A 1 90 ? -19.685 -18.478 43.673 1.00 58.75 90 TYR A O 1
ATOM 745 N N . ILE A 1 91 ? -17.726 -18.201 44.734 1.00 68.44 91 ILE A N 1
ATOM 746 C CA . ILE A 1 91 ? -17.004 -19.233 43.981 1.00 68.44 91 ILE A CA 1
ATOM 747 C C . ILE A 1 91 ? -17.103 -20.524 44.792 1.00 68.44 91 ILE A C 1
ATOM 749 O O . ILE A 1 91 ? -16.457 -20.667 45.830 1.00 68.44 91 ILE A O 1
ATOM 753 N N . VAL A 1 92 ? -17.948 -21.448 44.342 1.00 62.00 92 VAL A N 1
ATOM 754 C CA . VAL A 1 92 ? -18.050 -22.788 44.931 1.00 62.00 92 VAL A CA 1
ATOM 755 C C . VAL A 1 92 ? -17.009 -23.671 44.245 1.00 62.00 92 VAL A C 1
ATOM 757 O O . VAL A 1 92 ? -17.022 -23.790 43.021 1.00 62.00 92 VAL A O 1
ATOM 760 N N . LYS A 1 93 ? -16.076 -24.214 45.031 1.00 52.84 93 LYS A N 1
ATOM 761 C CA . LYS A 1 93 ? -15.017 -25.125 44.580 1.00 52.84 93 LYS A CA 1
ATOM 762 C C . LYS A 1 93 ? -15.511 -26.566 44.536 1.00 52.84 93 LYS A C 1
ATOM 764 O O . LYS A 1 93 ? -16.258 -26.942 45.465 1.00 52.84 93 LYS A O 1
#

Secondary structure (DSSP, 8-state):
-HHHHHHHHHHHHHHHHHHHHHHHHSTTTSHHHHHHHHHHHHHHHHHHHHHHHHHHHHHHHHHHHHH-HHHHHHHHHHHS----TT-------

pLDDT: mean 71.6, std 10.13, range [47.81, 89.06]

Radius of gyration: 35.88 Å; chains: 1; bounding box: 52×36×105 Å